Protein AF-A0A5B9DJK6-F1 (afdb_monomer_lite)

Organism: NCBI:txid1447062

Structure (mmCIF, N/CA/C/O backbone):
data_AF-A0A5B9DJK6-F1
#
_entry.id   AF-A0A5B9DJK6-F1
#
loop_
_atom_site.group_PDB
_atom_site.id
_atom_site.type_symbol
_atom_site.label_atom_id
_atom_site.label_alt_id
_atom_site.label_comp_id
_atom_site.label_asym_id
_atom_site.label_entity_id
_atom_site.label_seq_id
_atom_site.pdbx_PDB_ins_code
_atom_site.Cartn_x
_atom_site.Cartn_y
_atom_site.Cartn_z
_atom_site.occupancy
_atom_site.B_iso_or_equiv
_atom_site.auth_seq_id
_atom_site.auth_comp_id
_atom_site.auth_asym_id
_atom_site.auth_atom_id
_atom_site.pdbx_PDB_model_num
ATOM 1 N N . MET A 1 1 ? 52.361 -42.862 64.450 1.00 53.38 1 MET A N 1
ATOM 2 C CA . MET A 1 1 ? 52.739 -41.824 63.467 1.00 53.38 1 MET A CA 1
ATOM 3 C C . MET A 1 1 ? 53.173 -42.537 62.188 1.00 53.38 1 MET A C 1
ATOM 5 O O . MET A 1 1 ? 54.277 -43.045 62.202 1.00 53.38 1 MET A O 1
ATOM 9 N N . LEU A 1 2 ? 52.274 -42.675 61.190 1.00 54.88 2 LEU A N 1
ATOM 10 C CA . LEU A 1 2 ? 52.454 -43.223 59.809 1.00 54.88 2 LEU A CA 1
ATOM 11 C C . LEU A 1 2 ? 51.269 -44.112 59.341 1.00 54.88 2 LEU A C 1
ATOM 13 O O . LEU A 1 2 ? 51.463 -45.183 58.783 1.00 54.88 2 LEU A O 1
ATOM 17 N N . ALA A 1 3 ? 50.016 -43.683 59.542 1.00 52.84 3 ALA A N 1
ATOM 18 C CA . ALA A 1 3 ? 48.843 -44.427 59.041 1.00 52.84 3 ALA A CA 1
ATOM 19 C C . ALA A 1 3 ? 47.782 -43.549 58.347 1.00 52.84 3 ALA A C 1
ATOM 21 O O . ALA A 1 3 ? 46.637 -43.955 58.200 1.00 52.84 3 ALA A O 1
ATOM 22 N N . ARG A 1 4 ? 48.127 -42.329 57.912 1.00 52.03 4 ARG A N 1
ATOM 23 C CA . ARG A 1 4 ? 47.142 -41.386 57.336 1.00 52.03 4 ARG A CA 1
ATOM 24 C C . ARG A 1 4 ? 47.594 -40.650 56.074 1.00 52.03 4 ARG A C 1
ATOM 26 O O . ARG A 1 4 ? 47.025 -39.626 55.727 1.00 52.03 4 ARG A O 1
ATOM 33 N N . LEU A 1 5 ? 48.592 -41.177 55.362 1.00 53.16 5 LEU A N 1
ATOM 34 C CA . LEU A 1 5 ? 49.148 -40.525 54.164 1.00 53.16 5 LEU A CA 1
ATOM 35 C C . LEU A 1 5 ? 48.995 -41.329 52.865 1.00 53.16 5 LEU A C 1
ATOM 37 O O . LEU A 1 5 ? 49.613 -40.987 51.865 1.00 53.16 5 LEU A O 1
ATOM 41 N N . ARG A 1 6 ? 48.159 -42.378 52.834 1.00 53.81 6 ARG A N 1
ATOM 42 C CA . ARG A 1 6 ? 47.895 -43.141 51.592 1.00 53.81 6 ARG A CA 1
ATOM 43 C C . ARG A 1 6 ? 46.429 -43.226 51.161 1.00 53.81 6 ARG A C 1
ATOM 45 O O . ARG A 1 6 ? 46.147 -43.832 50.135 1.00 53.81 6 ARG A O 1
ATOM 52 N N . GLN A 1 7 ? 45.500 -42.588 51.877 1.00 53.59 7 GLN A N 1
ATOM 53 C CA . GLN A 1 7 ? 44.059 -42.686 51.577 1.00 53.59 7 GLN A CA 1
ATOM 54 C C . GLN A 1 7 ? 43.400 -41.353 51.183 1.00 53.59 7 GLN A C 1
ATOM 56 O O . GLN A 1 7 ? 42.231 -41.325 50.816 1.00 53.59 7 GLN A O 1
ATOM 61 N N . THR A 1 8 ? 44.161 -40.257 51.157 1.00 45.53 8 THR A N 1
ATOM 62 C CA . THR A 1 8 ? 43.699 -38.923 50.731 1.00 45.53 8 THR A CA 1
ATOM 63 C C . THR A 1 8 ? 44.003 -38.594 49.266 1.00 45.53 8 THR A C 1
ATOM 65 O O . THR A 1 8 ? 43.522 -37.587 48.758 1.00 45.53 8 THR A O 1
ATOM 68 N N . GLN A 1 9 ? 44.721 -39.454 48.532 1.00 52.09 9 GLN A N 1
ATOM 69 C CA . GLN A 1 9 ? 45.041 -39.208 47.114 1.00 52.09 9 GLN A CA 1
ATOM 70 C C . GLN A 1 9 ? 44.028 -39.770 46.098 1.00 52.09 9 GLN A C 1
ATOM 72 O O . GLN A 1 9 ? 44.188 -39.544 44.900 1.00 52.09 9 GLN A O 1
ATOM 77 N N . ARG A 1 10 ? 42.947 -40.441 46.529 1.00 45.94 10 ARG A N 1
ATOM 78 C CA . ARG A 1 10 ? 41.874 -40.912 45.619 1.00 45.94 10 ARG A CA 1
ATOM 79 C C . ARG A 1 10 ? 40.566 -40.113 45.672 1.00 45.94 10 ARG A C 1
ATOM 81 O O . ARG A 1 10 ? 39.722 -40.333 44.813 1.00 45.94 10 ARG A O 1
ATOM 88 N N . CYS A 1 11 ? 40.410 -39.158 46.594 1.00 44.91 11 CYS A N 1
ATOM 89 C CA . CYS A 1 11 ? 39.176 -38.360 46.707 1.00 44.91 11 CYS A CA 1
ATOM 90 C C . CYS A 1 11 ? 39.233 -37.006 45.962 1.00 44.91 11 CYS A C 1
ATOM 92 O O . CYS A 1 11 ? 38.204 -36.464 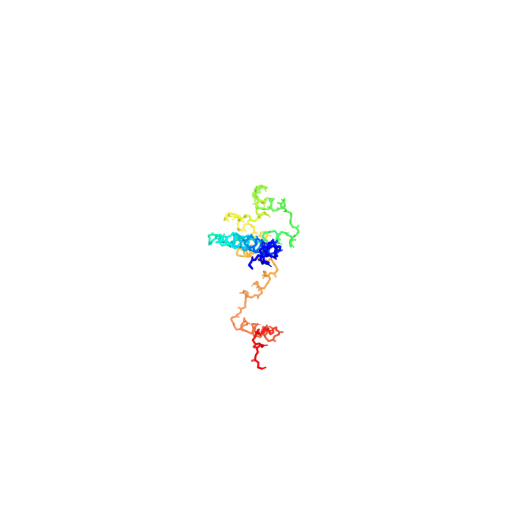45.581 1.00 44.91 11 CYS A O 1
ATOM 94 N N . VAL A 1 12 ? 40.423 -36.472 45.662 1.00 49.47 12 VAL A N 1
ATOM 95 C CA . VAL A 1 12 ? 40.550 -35.132 45.043 1.00 49.47 12 VAL A CA 1
ATOM 96 C C . VAL A 1 12 ? 40.333 -35.147 43.517 1.00 49.47 12 VAL A C 1
ATOM 98 O O . VAL A 1 12 ? 39.967 -34.137 42.927 1.00 49.47 12 VAL A O 1
ATOM 101 N N . LYS A 1 13 ? 40.474 -36.300 42.848 1.00 50.16 13 LYS A N 1
ATOM 102 C CA . LYS A 1 13 ? 40.398 -36.402 41.373 1.00 50.16 13 LYS A CA 1
ATOM 103 C C . LYS A 1 13 ? 38.994 -36.647 40.791 1.00 50.16 13 LYS A C 1
ATOM 105 O O . LYS A 1 13 ? 38.891 -36.984 39.617 1.00 50.16 13 LYS A O 1
ATOM 110 N N . ARG A 1 14 ? 37.913 -36.468 41.564 1.00 45.16 14 ARG A N 1
ATOM 111 C CA . ARG A 1 14 ? 36.527 -36.519 41.037 1.00 45.16 14 ARG A CA 1
ATOM 112 C C . ARG A 1 14 ? 35.727 -35.218 41.146 1.00 45.16 14 ARG A C 1
ATOM 114 O O . ARG A 1 14 ? 34.718 -35.113 40.466 1.00 45.16 14 ARG A O 1
ATOM 121 N N . ASN A 1 15 ? 36.210 -34.205 41.870 1.00 44.53 15 ASN A N 1
ATOM 122 C CA . ASN A 1 15 ? 35.527 -32.901 41.962 1.00 44.53 15 ASN A CA 1
ATOM 123 C C . ASN A 1 15 ? 36.093 -31.808 41.036 1.00 44.53 15 ASN A C 1
ATOM 125 O O . ASN A 1 15 ? 35.574 -30.700 41.019 1.00 44.53 15 ASN A O 1
ATOM 129 N N . LEU A 1 16 ? 37.106 -32.110 40.216 1.00 48.75 16 LEU A N 1
ATOM 130 C CA . LEU A 1 16 ? 37.673 -31.167 39.234 1.00 48.75 16 LEU A CA 1
ATOM 131 C C . LEU A 1 16 ? 37.075 -31.289 37.820 1.00 48.75 16 LEU A C 1
ATOM 133 O O . LEU A 1 16 ? 37.538 -30.616 36.908 1.00 48.75 16 LEU A O 1
ATOM 137 N N . ALA A 1 17 ? 36.051 -32.124 37.622 1.00 45.88 17 ALA A N 1
ATOM 138 C CA . ALA A 1 17 ? 35.403 -32.301 36.316 1.00 45.88 17 ALA A CA 1
ATOM 139 C C . ALA A 1 17 ? 34.010 -31.649 36.211 1.00 45.88 17 ALA A C 1
ATOM 141 O O . ALA A 1 17 ? 33.486 -31.537 35.109 1.00 45.88 17 ALA A O 1
ATOM 142 N N . PHE A 1 18 ? 33.430 -31.171 37.320 1.00 41.16 18 PHE A N 1
ATOM 143 C CA . PHE A 1 18 ? 32.129 -30.484 37.306 1.00 41.16 18 PHE A CA 1
ATOM 144 C C . PHE A 1 18 ? 32.225 -28.947 37.270 1.00 41.16 18 PHE A C 1
ATOM 146 O O . PHE A 1 18 ? 31.241 -28.301 36.950 1.00 41.16 18 PHE A O 1
ATOM 153 N N . GLY A 1 19 ? 33.401 -28.351 37.509 1.00 47.59 19 GLY A N 1
ATOM 154 C CA . GLY A 1 19 ? 33.595 -26.889 37.445 1.00 47.59 19 GLY A CA 1
ATOM 155 C C . GLY A 1 19 ? 34.086 -26.342 36.096 1.00 47.59 19 GLY A C 1
ATOM 156 O O . GLY A 1 19 ? 34.107 -25.132 35.899 1.00 47.59 19 GLY A O 1
ATOM 157 N N . ALA A 1 20 ? 34.496 -27.206 35.160 1.00 50.06 20 ALA A N 1
ATOM 158 C CA . ALA A 1 20 ? 35.069 -26.784 33.875 1.00 50.06 20 ALA A CA 1
ATOM 159 C C . ALA A 1 20 ? 34.040 -26.691 32.729 1.00 50.06 20 ALA A C 1
ATOM 161 O O . ALA A 1 20 ? 34.286 -25.997 31.743 1.00 50.06 20 ALA A O 1
ATOM 162 N N . ASN A 1 21 ? 32.880 -27.349 32.853 1.00 47.19 21 ASN A N 1
ATOM 163 C CA . ASN A 1 21 ? 31.801 -27.235 31.863 1.00 47.19 21 ASN A CA 1
ATOM 164 C C . ASN A 1 21 ? 30.909 -26.003 32.090 1.00 47.19 21 ASN A C 1
ATOM 166 O O . ASN A 1 21 ? 30.422 -25.441 31.112 1.00 47.19 21 ASN A O 1
ATOM 170 N N . ASP A 1 22 ? 30.769 -25.522 33.330 1.00 49.69 22 ASP A N 1
ATOM 171 C CA . ASP A 1 22 ? 29.982 -24.313 33.618 1.00 49.69 22 ASP A CA 1
ATOM 172 C C . ASP A 1 22 ? 30.678 -23.026 33.161 1.00 49.69 22 ASP A C 1
ATOM 174 O O . ASP A 1 22 ? 30.016 -22.120 32.664 1.00 49.69 22 ASP A O 1
ATOM 178 N N . ALA A 1 23 ? 32.011 -22.946 33.233 1.00 49.88 23 ALA A N 1
ATOM 179 C CA . ALA A 1 23 ? 32.742 -21.766 32.765 1.00 49.88 23 ALA A CA 1
ATOM 180 C C . ALA A 1 23 ? 32.651 -21.589 31.238 1.00 49.88 23 ALA A C 1
ATOM 182 O O . ALA A 1 23 ? 32.478 -20.472 30.757 1.00 49.88 23 ALA A O 1
ATOM 183 N N . ASN A 1 24 ? 32.704 -22.685 30.473 1.00 52.81 24 ASN A N 1
ATOM 184 C CA . ASN A 1 24 ? 32.568 -22.642 29.014 1.00 52.81 24 ASN A CA 1
ATOM 185 C C . ASN A 1 24 ? 31.115 -22.409 28.571 1.00 52.81 24 ASN A C 1
ATOM 187 O O . ASN A 1 24 ? 30.894 -21.712 27.582 1.00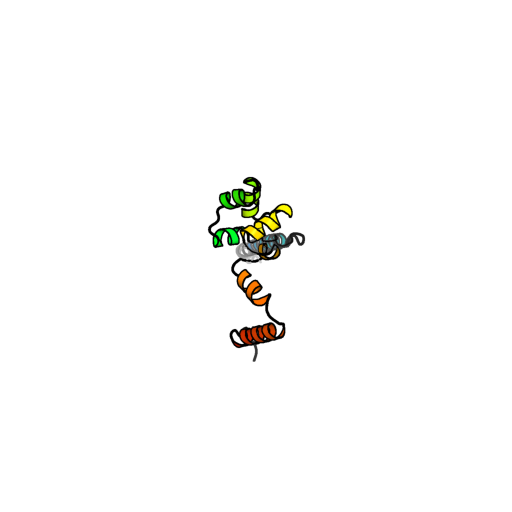 52.81 24 ASN A O 1
ATOM 191 N N . LEU A 1 25 ? 30.124 -22.930 29.306 1.00 50.84 25 LEU A N 1
ATOM 192 C CA . LEU A 1 25 ? 28.710 -22.669 29.032 1.00 50.84 25 LEU A CA 1
ATOM 193 C C . LEU A 1 25 ? 28.325 -21.225 29.394 1.00 50.84 25 LEU A C 1
ATOM 195 O O . LEU A 1 25 ? 27.662 -20.562 28.600 1.00 50.84 25 LEU A O 1
ATOM 199 N N . ALA A 1 26 ? 28.806 -20.704 30.527 1.00 50.62 26 ALA A N 1
ATOM 200 C CA . ALA A 1 26 ? 28.629 -19.307 30.914 1.00 50.62 26 ALA A CA 1
ATOM 201 C C . ALA A 1 26 ? 29.331 -18.365 29.929 1.00 50.62 26 ALA A C 1
ATOM 203 O O . ALA A 1 26 ? 28.692 -17.445 29.429 1.00 50.62 26 ALA A O 1
ATOM 204 N N . ALA A 1 27 ? 30.584 -18.645 29.547 1.00 55.56 27 ALA A N 1
ATOM 205 C CA . ALA A 1 27 ? 31.307 -17.863 28.545 1.00 55.56 27 ALA A CA 1
ATOM 206 C C . ALA A 1 27 ? 30.624 -17.903 27.168 1.00 55.56 27 ALA A C 1
ATOM 208 O O . ALA A 1 27 ? 30.519 -16.866 26.522 1.00 55.56 27 ALA A O 1
ATOM 209 N N . ALA A 1 28 ? 30.096 -19.052 26.729 1.00 53.31 28 ALA A N 1
ATOM 210 C CA . ALA A 1 28 ? 29.359 -19.171 25.469 1.00 53.31 28 ALA A CA 1
ATOM 211 C C . ALA A 1 28 ? 27.988 -18.471 25.508 1.00 53.31 28 ALA A C 1
ATOM 213 O O . ALA A 1 28 ? 27.582 -17.874 24.510 1.00 53.31 28 ALA A O 1
ATOM 214 N N . ILE A 1 29 ? 27.286 -18.485 26.648 1.00 52.84 29 ILE A N 1
ATOM 215 C CA . ILE A 1 29 ? 26.035 -17.735 26.850 1.00 52.84 29 ILE A CA 1
ATOM 216 C C . ILE A 1 29 ? 26.318 -16.227 26.908 1.00 52.84 29 ILE A C 1
ATOM 218 O O . ILE A 1 29 ? 25.585 -15.461 26.285 1.00 52.84 29 ILE A O 1
ATOM 222 N N . GLN A 1 30 ? 27.408 -15.791 27.546 1.00 53.22 30 GLN A N 1
ATOM 223 C CA . GLN A 1 30 ? 27.840 -14.389 27.554 1.00 53.22 30 GLN A CA 1
ATOM 224 C C . GLN A 1 30 ? 28.290 -13.920 26.165 1.00 53.22 30 GLN A C 1
ATOM 226 O O . GLN A 1 30 ? 27.906 -12.831 25.750 1.00 53.22 30 GLN A O 1
ATOM 231 N N . LEU A 1 31 ? 29.006 -14.751 25.397 1.00 54.53 31 LEU A N 1
ATOM 232 C CA . LEU A 1 31 ? 29.360 -14.455 24.003 1.00 54.53 31 LEU A CA 1
ATOM 233 C C . LEU A 1 31 ? 28.112 -14.393 23.104 1.00 54.53 31 LEU A C 1
ATOM 235 O O . LEU A 1 31 ? 28.043 -13.569 22.193 1.00 54.53 31 LEU A O 1
ATOM 239 N N . ARG A 1 32 ? 27.102 -15.236 23.367 1.00 47.28 32 ARG A N 1
ATOM 240 C CA . ARG A 1 32 ? 25.820 -15.249 22.641 1.00 47.28 32 ARG A CA 1
ATOM 241 C C . ARG A 1 32 ? 24.943 -14.042 22.991 1.00 47.28 32 ARG A C 1
ATOM 243 O O . ARG A 1 32 ? 24.332 -13.479 22.091 1.00 47.28 32 ARG A O 1
ATOM 250 N N . MET A 1 33 ? 24.925 -13.613 24.254 1.00 47.72 33 MET A N 1
ATOM 251 C CA . MET A 1 33 ? 24.214 -12.412 24.722 1.00 47.72 33 MET A CA 1
ATOM 252 C C . MET A 1 33 ? 24.910 -11.118 24.274 1.00 47.72 33 MET A C 1
ATOM 254 O O . MET A 1 33 ? 24.242 -10.183 23.844 1.00 47.72 33 MET A O 1
ATOM 258 N N . ALA A 1 34 ? 26.246 -11.080 24.248 1.00 46.75 34 ALA A N 1
ATOM 259 C CA . ALA A 1 34 ? 27.002 -9.964 23.675 1.00 46.75 34 ALA A CA 1
ATOM 260 C C . ALA A 1 34 ? 26.761 -9.818 22.160 1.00 46.75 34 ALA A C 1
ATOM 262 O O . ALA A 1 34 ? 26.658 -8.701 21.659 1.00 46.75 34 ALA A O 1
ATOM 263 N N . LYS A 1 35 ? 26.587 -10.934 21.433 1.00 44.91 35 LYS A N 1
ATOM 264 C CA . LYS A 1 35 ? 26.279 -10.934 19.991 1.00 44.91 35 LYS A CA 1
ATOM 265 C C . LYS A 1 35 ? 24.833 -10.528 19.664 1.00 44.91 35 LYS A C 1
ATOM 267 O O . LYS A 1 35 ? 24.548 -10.192 18.519 1.00 44.91 35 LYS A O 1
ATOM 272 N N . LEU A 1 36 ? 23.934 -10.527 20.651 1.00 48.22 36 LEU A N 1
ATOM 273 C CA . LEU A 1 36 ? 22.559 -10.031 20.512 1.00 48.22 36 LEU A CA 1
ATOM 274 C C . LEU A 1 36 ? 22.423 -8.540 20.860 1.00 48.22 36 LEU A C 1
ATOM 276 O O . LEU A 1 36 ? 21.441 -7.924 20.465 1.00 48.22 36 LEU A O 1
ATOM 280 N N . ASN A 1 37 ? 23.423 -7.938 21.511 1.00 46.16 37 ASN A N 1
ATOM 281 C CA . ASN A 1 37 ? 23.410 -6.522 21.895 1.00 46.16 37 ASN A CA 1
ATOM 282 C C . ASN A 1 37 ? 23.980 -5.569 20.837 1.00 46.16 37 ASN A C 1
ATOM 284 O O . ASN A 1 37 ? 24.182 -4.391 21.110 1.00 46.16 37 ASN A O 1
ATOM 288 N N . THR A 1 38 ? 24.174 -6.034 19.604 1.00 50.22 38 THR A N 1
ATOM 289 C CA . THR A 1 38 ? 24.315 -5.139 18.447 1.00 50.22 38 THR A CA 1
ATOM 290 C C . THR A 1 38 ? 23.036 -5.167 17.618 1.00 50.22 38 THR A C 1
ATOM 292 O O . THR A 1 38 ? 23.061 -5.361 16.403 1.00 50.22 38 THR A O 1
ATOM 295 N N . ILE A 1 39 ? 21.886 -4.966 18.270 1.00 50.97 39 ILE A N 1
ATOM 296 C CA . ILE A 1 39 ? 20.717 -4.420 17.578 1.00 50.97 39 ILE A CA 1
ATOM 297 C C . ILE A 1 39 ? 21.184 -3.057 17.071 1.00 50.97 39 ILE A C 1
ATOM 299 O O . ILE A 1 39 ? 21.351 -2.123 17.849 1.00 50.97 39 ILE A O 1
ATOM 303 N N . HIS A 1 40 ? 21.527 -2.982 15.786 1.00 50.50 40 HIS A N 1
ATOM 304 C CA . HIS A 1 40 ? 21.904 -1.730 15.147 1.00 50.50 40 HIS A CA 1
ATOM 305 C C . HIS A 1 40 ? 20.668 -0.831 15.224 1.00 50.50 40 HIS A C 1
ATOM 307 O O . HIS A 1 40 ? 19.741 -1.003 14.434 1.00 50.50 40 HIS A O 1
ATOM 313 N N . GLY A 1 41 ? 20.647 0.083 16.198 1.00 42.06 41 GLY A N 1
ATOM 314 C CA . GLY A 1 41 ? 19.574 1.058 16.416 1.00 42.06 41 GLY A CA 1
ATOM 315 C C . GLY A 1 41 ? 19.343 1.998 15.228 1.00 42.06 41 GLY A C 1
ATOM 316 O O . GLY A 1 41 ? 18.361 2.728 15.220 1.00 42.06 41 GLY A O 1
ATOM 317 N N . ASP A 1 42 ? 20.199 1.918 14.205 1.00 48.31 42 ASP A N 1
ATOM 318 C CA . ASP A 1 42 ? 20.125 2.693 12.966 1.00 48.31 42 ASP A CA 1
ATOM 319 C C . ASP A 1 42 ? 19.393 1.974 11.823 1.00 48.31 42 ASP A C 1
ATOM 321 O O . ASP A 1 42 ? 19.162 2.559 10.764 1.00 48.31 42 ASP A O 1
ATOM 325 N N . LYS A 1 43 ? 18.999 0.702 11.992 1.00 45.03 43 LYS A N 1
ATOM 326 C CA . LYS A 1 43 ? 18.147 0.036 11.001 1.00 45.03 43 LYS A CA 1
ATOM 327 C C . LYS A 1 43 ? 16.707 0.419 11.289 1.00 45.03 43 LYS A C 1
ATOM 329 O O . LYS A 1 43 ? 16.003 -0.277 12.018 1.00 45.03 43 LYS A O 1
ATOM 334 N N . THR A 1 44 ? 16.270 1.527 10.686 1.00 44.56 44 THR A N 1
ATOM 335 C CA . THR A 1 44 ? 14.842 1.757 10.436 1.00 44.56 44 THR A CA 1
ATOM 336 C C . THR A 1 44 ? 14.246 0.418 9.989 1.00 44.56 44 THR A C 1
ATOM 338 O O . THR A 1 44 ? 14.854 -0.204 9.108 1.00 44.56 44 THR A O 1
ATOM 341 N N . PRO A 1 45 ? 13.137 -0.067 10.590 1.00 53.16 45 PRO A N 1
ATOM 342 C CA . PRO A 1 45 ? 12.461 -1.254 10.081 1.00 53.16 45 PRO A CA 1
ATOM 343 C C . PRO A 1 45 ? 12.374 -1.088 8.563 1.00 53.16 45 PRO A C 1
ATOM 345 O O . PRO A 1 45 ? 11.961 0.001 8.138 1.00 53.16 45 PRO A O 1
ATOM 348 N N . PRO A 1 46 ? 12.871 -2.044 7.749 1.00 57.22 46 PRO A N 1
ATOM 349 C CA . PRO A 1 46 ? 12.844 -1.879 6.303 1.00 57.22 46 PRO A CA 1
ATOM 350 C C . PRO A 1 46 ? 11.418 -1.484 5.956 1.00 57.22 46 PRO A C 1
ATOM 352 O O . PRO A 1 46 ? 10.489 -2.139 6.418 1.00 57.22 46 PRO A O 1
ATOM 355 N N . ARG A 1 47 ? 11.237 -0.333 5.301 1.00 58.47 47 ARG A N 1
ATOM 356 C CA . ARG A 1 47 ? 9.901 0.170 4.984 1.00 58.47 47 ARG A CA 1
ATOM 357 C C . ARG A 1 47 ? 9.278 -0.853 4.042 1.00 58.47 47 ARG A C 1
ATOM 359 O O . ARG A 1 47 ? 9.599 -0.865 2.858 1.00 58.47 47 ARG A O 1
ATOM 366 N N . ILE A 1 48 ? 8.481 -1.756 4.605 1.00 75.25 48 ILE A N 1
ATOM 367 C CA . ILE A 1 48 ? 7.881 -2.866 3.879 1.00 75.25 48 ILE A CA 1
ATOM 368 C C . ILE A 1 48 ? 6.773 -2.243 3.041 1.00 75.25 48 ILE A C 1
ATOM 370 O O . ILE A 1 48 ? 5.733 -1.840 3.555 1.00 75.25 48 ILE A O 1
ATOM 374 N N . HIS A 1 49 ? 7.044 -2.053 1.757 1.00 88.75 49 HIS A N 1
ATOM 375 C CA . HIS A 1 49 ? 5.972 -1.883 0.792 1.00 88.75 49 HIS A CA 1
ATOM 376 C C . HIS A 1 49 ? 5.302 -3.248 0.592 1.00 88.75 49 HIS A C 1
ATOM 378 O O . HIS A 1 49 ? 5.967 -4.279 0.687 1.00 88.75 49 HIS A O 1
ATOM 384 N N . PHE A 1 50 ? 4.033 -3.264 0.214 1.00 93.38 50 PHE A N 1
ATOM 385 C CA . PHE A 1 50 ? 3.277 -4.500 0.001 1.00 93.38 50 PHE A CA 1
ATOM 386 C C . PHE A 1 50 ? 3.086 -4.820 -1.487 1.00 93.38 50 PHE A C 1
ATOM 388 O O . PHE A 1 50 ? 2.061 -5.343 -1.904 1.00 93.38 50 PHE A O 1
ATOM 395 N N . ILE A 1 51 ? 4.042 -4.422 -2.334 1.00 93.88 51 ILE A N 1
ATOM 396 C CA . ILE A 1 51 ? 3.950 -4.563 -3.800 1.00 93.88 51 ILE A CA 1
ATOM 397 C C . ILE A 1 51 ? 3.775 -6.023 -4.221 1.00 93.88 51 ILE A C 1
ATOM 399 O O . ILE A 1 51 ? 3.062 -6.286 -5.186 1.00 93.88 51 ILE A O 1
ATOM 403 N N . VAL A 1 52 ? 4.413 -6.959 -3.514 1.00 93.62 52 VAL A N 1
ATOM 404 C CA . VAL A 1 52 ? 4.312 -8.391 -3.822 1.00 93.62 52 VAL A CA 1
ATOM 405 C C . VAL A 1 52 ? 2.898 -8.873 -3.528 1.00 93.62 52 VAL A C 1
ATOM 407 O O . VAL A 1 52 ? 2.249 -9.438 -4.398 1.00 93.62 52 VAL A O 1
ATOM 410 N N . GLU A 1 53 ? 2.380 -8.539 -2.355 1.00 93.88 53 GLU A N 1
ATOM 411 C CA . GLU A 1 53 ? 1.044 -8.892 -1.891 1.00 93.88 53 GLU A CA 1
ATOM 412 C C . GLU A 1 53 ? -0.036 -8.237 -2.767 1.00 93.88 53 GLU A C 1
ATOM 414 O O . GLU A 1 53 ? -1.038 -8.860 -3.119 1.00 93.88 53 GLU A O 1
ATOM 419 N N . TRP A 1 54 ? 0.178 -6.986 -3.186 1.00 94.81 54 TRP A N 1
ATOM 420 C CA . TRP A 1 54 ? -0.679 -6.287 -4.145 1.00 94.81 54 TRP A CA 1
ATOM 421 C C . TRP A 1 54 ? -0.687 -6.967 -5.518 1.00 94.81 54 TRP A C 1
ATOM 423 O O . TRP A 1 54 ? -1.752 -7.100 -6.128 1.00 94.81 54 TRP A O 1
ATOM 433 N N . ALA A 1 55 ? 0.477 -7.408 -6.002 1.00 94.69 55 ALA A N 1
ATOM 434 C CA . ALA A 1 55 ? 0.594 -8.136 -7.259 1.00 94.69 55 ALA A CA 1
ATOM 435 C C . ALA A 1 55 ? -0.094 -9.505 -7.177 1.00 94.69 55 ALA A C 1
ATOM 437 O O . ALA A 1 55 ? -0.884 -9.839 -8.057 1.00 94.69 55 ALA A O 1
ATOM 438 N N . GLU A 1 56 ? 0.129 -10.252 -6.095 1.00 94.06 56 GLU A N 1
ATOM 439 C CA . GLU A 1 56 ? -0.499 -11.550 -5.835 1.00 94.06 56 GLU A CA 1
ATOM 440 C C . GLU A 1 56 ? -2.023 -11.438 -5.775 1.00 94.06 56 GLU A C 1
ATOM 442 O O . GLU A 1 56 ? -2.721 -12.165 -6.482 1.00 94.06 56 GLU A O 1
ATOM 447 N N . LYS A 1 57 ? -2.555 -10.467 -5.020 1.00 92.81 57 LYS A N 1
ATOM 448 C CA . LYS A 1 57 ? -4.005 -10.241 -4.907 1.00 92.81 57 LYS A CA 1
ATOM 449 C C . LYS A 1 57 ? -4.666 -9.930 -6.249 1.00 92.81 57 LYS A C 1
ATOM 451 O O . LYS A 1 57 ? -5.844 -10.225 -6.441 1.00 92.81 57 LYS A O 1
ATOM 456 N N . ARG A 1 58 ? -3.922 -9.323 -7.174 1.00 92.19 58 ARG A N 1
ATOM 457 C CA . ARG A 1 58 ? -4.397 -8.968 -8.518 1.00 92.19 58 ARG A CA 1
ATOM 458 C C . ARG A 1 58 ? -4.022 -9.990 -9.591 1.00 92.19 58 ARG A C 1
ATOM 460 O O . ARG A 1 58 ? -4.395 -9.796 -10.743 1.00 92.19 58 ARG A O 1
ATOM 467 N N . GLY A 1 59 ? -3.302 -11.056 -9.239 1.00 94.44 59 GLY A N 1
ATOM 468 C CA . GLY A 1 59 ? -2.817 -12.050 -10.197 1.00 94.44 59 GLY A CA 1
ATOM 469 C C . GLY A 1 59 ? -1.822 -11.491 -11.220 1.00 94.44 59 GLY A C 1
ATOM 470 O O . GLY A 1 59 ? -1.765 -11.982 -12.344 1.00 94.44 59 GLY A O 1
ATOM 471 N N . LEU A 1 60 ? -1.064 -10.451 -10.858 1.00 95.44 60 LEU A N 1
ATOM 472 C CA . LEU A 1 60 ? -0.091 -9.798 -11.733 1.00 95.44 60 LEU A CA 1
ATOM 473 C C . LEU A 1 60 ? 1.293 -10.434 -11.591 1.00 95.44 60 LEU A C 1
ATOM 475 O O . LEU A 1 60 ? 1.798 -10.627 -10.485 1.00 95.44 60 LEU A O 1
ATOM 479 N N . SER A 1 61 ? 1.951 -10.698 -12.720 1.00 96.25 61 SER A N 1
ATOM 480 C CA . SER A 1 61 ? 3.355 -11.106 -12.732 1.00 96.25 61 SER A CA 1
ATOM 481 C C . SER A 1 61 ? 4.300 -9.895 -12.731 1.00 96.25 61 SER A C 1
ATOM 483 O O . SER A 1 61 ? 3.918 -8.775 -13.079 1.00 96.25 61 SER A O 1
ATOM 485 N N . GLN A 1 62 ? 5.587 -10.110 -12.424 1.00 95.69 62 GLN A N 1
ATOM 486 C CA . GLN A 1 62 ? 6.608 -9.059 -12.579 1.00 95.69 62 GLN A CA 1
ATOM 487 C C . GLN A 1 62 ? 6.672 -8.520 -14.017 1.00 95.69 62 GLN A C 1
ATOM 489 O O . GLN A 1 62 ? 6.951 -7.341 -14.215 1.00 95.69 62 GLN A O 1
ATOM 494 N N . ALA A 1 63 ? 6.416 -9.367 -15.020 1.00 96.06 63 ALA A N 1
ATOM 495 C CA . ALA A 1 63 ? 6.420 -8.964 -16.423 1.00 96.06 63 ALA A CA 1
ATOM 496 C C . ALA A 1 63 ? 5.237 -8.046 -16.761 1.00 96.06 63 ALA A C 1
ATOM 498 O O . ALA A 1 63 ? 5.401 -7.114 -17.548 1.00 96.06 63 ALA A O 1
ATOM 499 N N . ASP A 1 64 ? 4.076 -8.270 -16.141 1.00 96.19 64 ASP A N 1
ATOM 500 C CA . ASP A 1 64 ? 2.924 -7.380 -16.286 1.00 96.19 64 ASP A CA 1
ATOM 501 C C . ASP A 1 64 ? 3.235 -6.017 -15.670 1.00 96.19 64 ASP A C 1
ATOM 503 O O . ASP A 1 64 ? 3.071 -4.998 -16.328 1.00 96.19 64 ASP A O 1
ATOM 507 N N . ILE A 1 65 ? 3.817 -5.985 -14.468 1.00 95.94 65 ILE A N 1
ATOM 508 C CA . ILE A 1 65 ? 4.212 -4.726 -13.815 1.00 95.94 65 ILE A CA 1
ATOM 509 C C . ILE A 1 65 ? 5.245 -3.962 -14.658 1.00 95.94 65 ILE A C 1
ATOM 511 O O . ILE A 1 65 ? 5.126 -2.751 -14.821 1.00 95.94 65 ILE A O 1
ATOM 515 N N . VAL A 1 66 ? 6.236 -4.651 -15.235 1.00 96.81 66 VAL A N 1
ATOM 516 C CA . VAL A 1 66 ? 7.204 -4.043 -16.169 1.00 96.81 66 VAL A CA 1
ATOM 517 C C . VAL A 1 66 ? 6.493 -3.393 -17.358 1.00 96.81 66 VAL A C 1
ATOM 519 O O . VAL A 1 66 ? 6.815 -2.261 -17.710 1.00 96.81 66 VAL A O 1
ATOM 522 N N . ARG A 1 67 ? 5.525 -4.091 -17.964 1.00 95.38 67 ARG A N 1
ATOM 523 C CA . ARG A 1 67 ? 4.772 -3.597 -19.124 1.00 95.38 67 ARG A CA 1
ATOM 524 C C . ARG A 1 67 ? 3.883 -2.402 -18.791 1.00 95.38 67 ARG A C 1
ATOM 526 O O . ARG A 1 67 ? 3.890 -1.439 -19.547 1.00 95.38 67 ARG A O 1
ATOM 533 N N . GLU A 1 68 ? 3.140 -2.468 -17.691 1.00 94.75 68 GLU A N 1
ATOM 534 C CA . GLU A 1 68 ? 2.162 -1.436 -17.324 1.00 94.75 68 GLU A CA 1
ATOM 535 C C . GLU A 1 68 ? 2.834 -0.167 -16.780 1.00 94.75 68 GLU A C 1
ATOM 537 O O . GLU A 1 68 ? 2.405 0.945 -17.071 1.00 94.75 68 GLU A O 1
ATOM 542 N N . ILE A 1 69 ? 3.915 -0.314 -16.007 1.00 94.38 69 ILE A N 1
ATOM 543 C CA . ILE A 1 69 ? 4.621 0.816 -15.379 1.00 94.38 69 ILE A CA 1
ATOM 544 C C . ILE A 1 69 ? 5.732 1.377 -16.282 1.00 94.38 69 ILE A C 1
ATOM 546 O O . ILE A 1 69 ? 6.187 2.503 -16.082 1.00 94.38 69 ILE A O 1
ATOM 550 N N . GLY A 1 70 ? 6.214 0.596 -17.253 1.00 93.19 70 GLY A N 1
ATOM 551 C CA . GLY A 1 70 ? 7.365 0.960 -18.083 1.00 93.19 70 GLY A CA 1
ATOM 552 C C . GLY A 1 70 ? 8.695 0.972 -17.316 1.00 93.19 70 GLY A C 1
ATOM 553 O O . GLY A 1 70 ? 9.637 1.656 -17.714 1.00 93.19 70 GLY A O 1
ATOM 554 N N . ALA A 1 71 ? 8.779 0.255 -16.192 1.00 93.94 71 ALA A N 1
ATOM 555 C CA . ALA A 1 71 ? 10.000 0.125 -15.400 1.00 93.94 71 ALA A CA 1
ATOM 556 C C . ALA A 1 71 ? 10.884 -1.020 -15.917 1.00 93.94 71 ALA A C 1
ATOM 558 O O . ALA A 1 71 ? 10.385 -2.056 -16.347 1.00 93.94 71 ALA A O 1
ATOM 559 N N . ASP A 1 72 ? 12.207 -0.890 -15.793 1.00 95.56 72 ASP A N 1
ATOM 560 C CA . ASP A 1 72 ? 13.120 -1.976 -16.156 1.00 95.56 72 ASP A CA 1
ATOM 561 C C . ASP A 1 72 ? 12.874 -3.238 -15.317 1.00 95.56 72 ASP A C 1
ATOM 563 O O . ASP A 1 72 ? 12.670 -3.174 -14.101 1.00 95.56 72 ASP A O 1
ATOM 567 N N . LYS A 1 73 ? 13.047 -4.414 -15.933 1.00 95.81 73 LYS A N 1
ATOM 568 C CA . LYS A 1 73 ? 12.957 -5.715 -15.243 1.00 95.81 73 LYS A CA 1
ATOM 569 C C . LYS A 1 73 ? 13.818 -5.775 -13.978 1.00 95.81 73 LYS A C 1
ATOM 571 O O . LYS A 1 73 ? 13.393 -6.323 -12.964 1.00 95.81 73 LYS A O 1
ATOM 576 N N . SER A 1 74 ? 15.028 -5.211 -14.027 1.00 95.50 74 SER A N 1
ATOM 577 C CA . SER A 1 74 ? 15.934 -5.201 -12.871 1.00 95.50 74 SER A CA 1
ATOM 578 C C . SER A 1 74 ? 15.392 -4.363 -11.713 1.00 95.50 74 SER A C 1
ATOM 580 O O . SER A 1 74 ? 15.620 -4.701 -10.557 1.00 95.50 74 SER A O 1
ATOM 582 N N . VAL A 1 75 ? 14.653 -3.293 -12.009 1.00 95.12 75 VAL A N 1
ATOM 583 C CA . VAL A 1 75 ? 14.043 -2.417 -11.009 1.00 95.12 75 VAL A CA 1
ATOM 584 C C . VAL A 1 75 ? 12.871 -3.133 -10.342 1.00 95.12 75 VAL A C 1
ATOM 586 O O . VAL A 1 75 ? 12.855 -3.235 -9.118 1.00 95.12 75 VAL A O 1
ATOM 589 N N . VAL A 1 76 ? 11.965 -3.720 -11.131 1.00 95.12 76 VAL A N 1
ATOM 590 C CA . VAL A 1 76 ? 10.820 -4.484 -10.605 1.00 95.12 76 VAL A CA 1
ATOM 591 C C . VAL A 1 76 ? 11.283 -5.685 -9.782 1.00 95.12 76 VAL A C 1
ATOM 593 O O . VAL A 1 76 ? 10.792 -5.907 -8.679 1.00 95.12 76 VAL A O 1
ATOM 596 N N . SER A 1 77 ? 12.296 -6.418 -10.251 1.00 94.69 77 SER A N 1
ATOM 597 C CA . SER A 1 77 ? 12.864 -7.534 -9.491 1.00 94.69 77 SER A CA 1
ATOM 598 C C . SER A 1 77 ? 13.418 -7.097 -8.131 1.00 94.69 77 SER A C 1
ATOM 600 O O . SER A 1 77 ? 13.294 -7.854 -7.169 1.00 94.69 77 SER A O 1
ATOM 602 N N . ARG A 1 78 ? 14.009 -5.896 -8.022 1.00 92.25 78 ARG A N 1
ATOM 603 C CA . ARG A 1 78 ? 14.479 -5.380 -6.728 1.00 92.25 78 ARG A CA 1
ATOM 604 C C . ARG A 1 78 ? 13.313 -5.050 -5.796 1.00 92.25 78 ARG A C 1
ATOM 606 O O . ARG A 1 78 ? 13.411 -5.344 -4.604 1.00 92.25 78 ARG A O 1
ATOM 613 N N . TRP A 1 79 ? 12.200 -4.526 -6.313 1.00 93.81 79 TRP A N 1
ATOM 614 C CA . TRP A 1 79 ? 10.988 -4.311 -5.510 1.00 93.81 79 TRP A CA 1
ATOM 615 C C . TRP A 1 79 ? 10.481 -5.619 -4.918 1.00 93.81 79 TRP A C 1
ATOM 617 O O . TRP A 1 79 ? 10.240 -5.697 -3.723 1.00 93.81 79 TRP A O 1
ATOM 627 N N . PHE A 1 80 ? 10.449 -6.695 -5.702 1.00 92.06 80 PHE A N 1
ATOM 628 C CA . PHE A 1 80 ? 10.051 -8.013 -5.197 1.00 92.06 80 PHE A CA 1
ATOM 629 C C . PHE A 1 80 ? 11.030 -8.598 -4.164 1.00 92.06 80 PHE A C 1
ATOM 631 O O . PHE A 1 80 ? 10.658 -9.481 -3.401 1.00 92.06 80 PHE A O 1
ATOM 638 N N . SER A 1 81 ? 12.263 -8.087 -4.095 1.00 89.19 81 SER A N 1
ATOM 639 C CA . SER A 1 81 ? 13.224 -8.408 -3.029 1.00 89.19 81 SER A CA 1
ATOM 640 C C . SER A 1 81 ? 13.177 -7.451 -1.825 1.00 89.19 81 SER A C 1
ATOM 642 O O . SER A 1 81 ? 13.995 -7.577 -0.917 1.00 89.19 81 SER A O 1
ATOM 644 N N . GLY A 1 82 ? 12.241 -6.494 -1.812 1.00 85.56 82 GLY A N 1
ATOM 645 C CA . GLY A 1 82 ? 12.011 -5.560 -0.703 1.00 85.56 82 GLY A CA 1
ATOM 646 C C . GLY A 1 82 ? 12.670 -4.185 -0.849 1.00 85.56 82 GLY A C 1
ATOM 647 O O . GLY A 1 82 ? 12.775 -3.453 0.136 1.00 85.56 82 GLY A O 1
ATOM 648 N N . SER A 1 83 ? 13.157 -3.812 -2.039 1.00 90.06 83 SER A N 1
ATOM 649 C CA . SER A 1 83 ? 13.685 -2.459 -2.259 1.00 90.06 83 SER A CA 1
ATOM 650 C C . SER A 1 83 ? 12.561 -1.453 -2.504 1.00 90.06 83 SER A C 1
ATOM 652 O O . SER A 1 83 ? 11.707 -1.688 -3.355 1.00 90.06 83 SER A O 1
ATOM 654 N N . LEU A 1 84 ? 12.639 -0.275 -1.889 1.00 90.56 84 LEU A N 1
ATOM 655 C CA . LEU A 1 84 ? 11.678 0.800 -2.125 1.00 90.56 84 LEU A CA 1
ATOM 656 C C . LEU A 1 84 ? 11.669 1.285 -3.590 1.00 90.56 84 LEU A C 1
ATOM 658 O O . LEU A 1 84 ? 12.736 1.568 -4.147 1.00 90.56 84 LEU A O 1
ATOM 662 N N . PRO A 1 85 ? 10.485 1.456 -4.205 1.00 92.00 85 PRO A N 1
ATOM 663 C CA . PRO A 1 85 ? 10.359 2.207 -5.446 1.00 92.00 85 PRO A CA 1
ATOM 664 C C . PRO A 1 85 ? 10.764 3.665 -5.255 1.00 92.00 85 PRO A C 1
ATOM 666 O O . PRO A 1 85 ? 10.501 4.270 -4.215 1.00 92.00 85 PRO A O 1
ATOM 669 N N . SER A 1 86 ? 11.389 4.241 -6.279 1.00 91.94 86 SER A N 1
ATOM 670 C CA . SER A 1 86 ? 11.616 5.682 -6.325 1.00 91.94 86 SER A CA 1
ATOM 671 C C . SER A 1 86 ? 10.312 6.432 -6.597 1.00 91.94 86 SER A C 1
ATOM 673 O O . SER A 1 86 ? 9.370 5.876 -7.159 1.0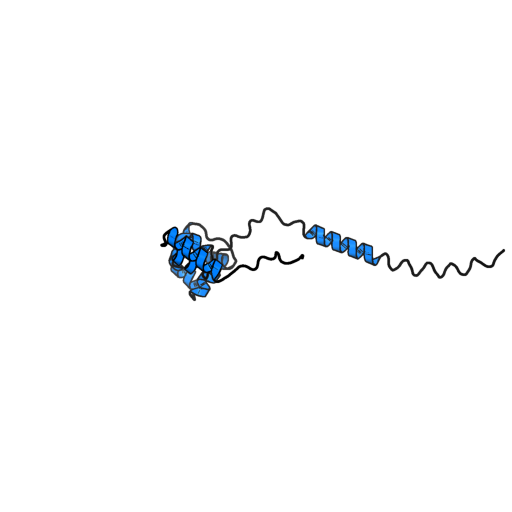0 91.94 86 SER A O 1
ATOM 675 N N . GLU A 1 87 ? 10.284 7.712 -6.229 1.00 91.62 87 GLU A N 1
ATOM 676 C CA . GLU A 1 87 ? 9.100 8.580 -6.285 1.00 91.62 87 GLU A CA 1
ATOM 677 C C . GLU A 1 87 ? 8.379 8.549 -7.638 1.00 91.62 87 GLU A C 1
ATOM 679 O O . GLU A 1 87 ? 7.164 8.380 -7.685 1.00 91.62 87 GLU A O 1
ATOM 684 N N . LYS A 1 88 ? 9.135 8.556 -8.744 1.00 94.94 88 LYS A N 1
ATOM 685 C CA . LYS A 1 88 ? 8.584 8.490 -10.108 1.00 94.94 88 LYS A CA 1
ATOM 686 C C . LYS A 1 88 ? 7.732 7.249 -10.409 1.00 94.94 88 LYS A C 1
ATOM 688 O O . LYS A 1 88 ? 6.988 7.256 -11.381 1.00 94.94 88 LYS A O 1
ATOM 693 N N . TYR A 1 89 ? 7.877 6.175 -9.633 1.00 95.25 89 TYR A N 1
ATOM 694 C CA . TYR A 1 89 ? 7.110 4.940 -9.807 1.00 95.25 89 TYR A CA 1
ATOM 695 C C . TYR A 1 89 ? 5.976 4.795 -8.792 1.00 95.25 89 TYR A C 1
ATOM 697 O O . TYR A 1 89 ? 5.146 3.908 -8.962 1.00 95.25 89 TYR A O 1
ATOM 705 N N . LEU A 1 90 ? 5.912 5.644 -7.760 1.00 94.25 90 LEU A N 1
ATOM 706 C CA . LEU A 1 90 ? 4.898 5.530 -6.711 1.00 94.25 90 LEU A CA 1
ATOM 707 C C . LEU A 1 90 ? 3.490 5.777 -7.254 1.00 94.25 90 LEU A C 1
ATOM 709 O O . LEU A 1 90 ? 2.612 4.953 -7.028 1.00 94.25 90 LEU A O 1
ATOM 713 N N . GLU A 1 91 ? 3.277 6.862 -7.998 1.00 95.31 91 GLU A N 1
ATOM 714 C CA . GLU A 1 91 ? 1.967 7.163 -8.591 1.00 95.31 91 GLU A CA 1
ATOM 715 C C . GLU A 1 91 ? 1.531 6.111 -9.627 1.00 95.31 91 GLU A C 1
ATOM 717 O O . GLU A 1 91 ? 0.417 5.599 -9.498 1.00 95.31 91 GLU A O 1
ATOM 722 N N . PRO A 1 92 ? 2.381 5.689 -10.590 1.00 96.12 92 PRO A N 1
ATOM 723 C CA . PRO A 1 92 ? 2.043 4.588 -11.491 1.00 96.12 92 PRO A CA 1
ATOM 724 C C . PRO A 1 92 ? 1.693 3.281 -10.768 1.00 96.12 92 PRO A C 1
ATOM 726 O O . PRO A 1 92 ? 0.716 2.624 -11.122 1.00 96.12 92 PRO A O 1
ATOM 729 N N . LEU A 1 93 ? 2.463 2.896 -9.743 1.00 95.56 93 LEU A N 1
ATOM 730 C CA . LEU A 1 93 ? 2.194 1.684 -8.963 1.00 95.56 93 LEU A CA 1
ATOM 731 C C . LEU A 1 93 ? 0.880 1.796 -8.190 1.00 95.56 93 LEU A C 1
ATOM 733 O O . LEU A 1 93 ? 0.094 0.851 -8.168 1.00 95.56 93 LEU A O 1
ATOM 737 N N . ALA A 1 94 ? 0.627 2.954 -7.583 1.00 94.44 94 ALA A N 1
ATOM 738 C CA . ALA A 1 94 ? -0.615 3.234 -6.880 1.00 94.44 94 ALA A CA 1
ATOM 739 C C . ALA A 1 94 ? -1.815 3.130 -7.836 1.00 94.44 94 ALA A C 1
ATOM 741 O O . ALA A 1 94 ? -2.785 2.439 -7.529 1.00 94.44 94 ALA A O 1
ATOM 742 N N . ALA A 1 95 ? -1.709 3.699 -9.040 1.00 94.44 95 ALA A N 1
ATOM 743 C CA . ALA A 1 95 ? -2.730 3.595 -10.078 1.00 94.44 95 ALA A CA 1
ATOM 744 C C . ALA A 1 95 ? -2.956 2.144 -10.542 1.00 94.44 95 ALA A C 1
ATOM 746 O O . ALA A 1 95 ? -4.103 1.687 -10.581 1.00 94.44 95 ALA A O 1
ATOM 747 N N . LEU A 1 96 ? -1.883 1.388 -10.815 1.00 95.12 96 LEU A N 1
ATOM 748 C CA . LEU A 1 96 ? -1.956 -0.029 -11.201 1.00 95.12 96 LEU A CA 1
ATOM 749 C C . LEU A 1 96 ? -2.659 -0.875 -10.131 1.00 95.12 96 LEU A C 1
ATOM 751 O O . LEU A 1 96 ? -3.469 -1.752 -10.442 1.00 95.12 96 LEU A O 1
ATOM 755 N N . PHE A 1 97 ? -2.388 -0.588 -8.859 1.00 94.06 97 PHE A N 1
ATOM 756 C CA . PHE A 1 97 ? -3.021 -1.250 -7.721 1.00 94.06 97 PHE A CA 1
ATOM 757 C C . PHE A 1 97 ? -4.319 -0.570 -7.261 1.00 94.06 97 PHE A C 1
ATOM 759 O O . PHE A 1 97 ? -4.925 -0.986 -6.271 1.00 94.06 97 PHE A O 1
ATOM 766 N N . SER A 1 98 ? -4.795 0.416 -8.026 1.00 91.31 98 SER A N 1
ATOM 767 C CA . SER A 1 98 ? -5.997 1.224 -7.786 1.00 91.31 98 SER A CA 1
ATOM 768 C C . SER A 1 98 ? -6.111 1.724 -6.348 1.00 91.31 98 SER A C 1
ATOM 770 O O . SER A 1 98 ? -7.209 1.735 -5.799 1.00 91.31 98 SER A O 1
ATOM 772 N N . THR A 1 99 ? -4.985 2.072 -5.733 1.00 91.56 99 THR A N 1
ATOM 773 C CA . THR A 1 99 ? -4.831 2.543 -4.353 1.00 91.56 99 THR A CA 1
ATOM 774 C C . THR A 1 99 ? -4.201 3.934 -4.353 1.00 91.56 99 THR A C 1
ATOM 776 O O . THR A 1 99 ? -3.700 4.403 -5.370 1.00 91.56 99 THR A O 1
ATOM 779 N N . GLU A 1 100 ? -4.195 4.600 -3.204 1.00 90.81 100 GLU A N 1
ATOM 780 C CA . GLU A 1 100 ? -3.343 5.765 -2.980 1.00 90.81 100 GLU A CA 1
ATOM 781 C C . GLU A 1 100 ? -1.880 5.343 -2.773 1.00 90.81 100 GLU A C 1
ATOM 783 O O . GLU A 1 100 ? -1.598 4.212 -2.366 1.00 90.81 100 GLU A O 1
ATOM 788 N N . VAL A 1 101 ? -0.940 6.276 -2.969 1.00 91.44 101 VAL A N 1
ATOM 789 C CA . VAL A 1 101 ? 0.500 6.054 -2.726 1.00 91.44 101 VAL A CA 1
ATOM 790 C C . VAL A 1 101 ? 0.767 5.561 -1.302 1.00 91.44 101 VAL A C 1
ATOM 792 O O . VAL A 1 101 ? 1.600 4.684 -1.089 1.00 91.44 101 VAL A O 1
ATOM 795 N N . THR A 1 102 ? 0.028 6.075 -0.318 1.00 89.69 102 THR A N 1
ATOM 796 C CA . THR A 1 102 ? 0.117 5.636 1.083 1.00 89.69 102 THR A CA 1
ATOM 797 C C . THR A 1 102 ? -0.313 4.177 1.263 1.00 89.69 102 THR A C 1
ATOM 799 O O . THR A 1 102 ? 0.245 3.471 2.102 1.00 89.69 102 THR A O 1
ATOM 802 N N . GLY A 1 103 ? -1.251 3.695 0.444 1.00 89.44 103 GLY A N 1
ATOM 803 C CA . GLY A 1 103 ? -1.726 2.313 0.457 1.00 89.44 103 GLY A CA 1
ATOM 804 C C . GLY A 1 103 ? -0.712 1.301 -0.085 1.00 89.44 103 GLY A C 1
ATOM 805 O O . GLY A 1 103 ? -0.777 0.134 0.288 1.00 89.44 103 GLY A O 1
ATOM 806 N N . LEU A 1 104 ? 0.304 1.729 -0.849 1.00 91.62 104 LEU A N 1
ATOM 807 C CA . LEU A 1 104 ? 1.435 0.859 -1.227 1.00 91.62 104 LEU A CA 1
ATOM 808 C C . LEU A 1 104 ? 2.226 0.354 -0.011 1.00 91.62 104 LEU A C 1
ATOM 810 O O . LEU A 1 104 ? 2.915 -0.663 -0.093 1.00 91.62 104 LEU A O 1
ATOM 814 N N . PHE A 1 105 ? 2.131 1.063 1.114 1.00 91.12 105 PHE A N 1
ATOM 815 C CA . PHE A 1 105 ? 2.790 0.738 2.380 1.00 91.12 105 PHE A CA 1
ATOM 816 C C . PHE A 1 105 ? 1.841 0.078 3.388 1.00 91.12 105 PHE A C 1
ATOM 818 O O . PHE A 1 105 ? 2.159 -0.014 4.573 1.00 91.12 105 PHE A O 1
ATOM 825 N N . ARG A 1 106 ? 0.675 -0.379 2.925 1.00 88.38 106 ARG A N 1
ATOM 826 C CA . ARG A 1 106 ? -0.305 -1.129 3.708 1.00 88.38 106 ARG A CA 1
ATOM 827 C C . ARG A 1 106 ? -0.588 -2.467 3.034 1.00 88.38 106 ARG A C 1
ATOM 829 O O . ARG A 1 106 ? -0.589 -2.555 1.807 1.00 88.38 106 ARG A O 1
ATOM 836 N N . HIS A 1 107 ? -0.860 -3.489 3.841 1.00 90.38 107 HIS A N 1
ATOM 837 C CA . HIS A 1 107 ? -1.294 -4.777 3.325 1.00 90.38 107 HIS A CA 1
ATOM 838 C C . HIS A 1 107 ? -2.608 -4.609 2.537 1.00 90.38 107 HIS A C 1
ATOM 840 O O . HIS A 1 107 ? -3.523 -3.924 3.008 1.00 90.38 107 HIS A O 1
ATOM 846 N N . PRO A 1 108 ? -2.751 -5.229 1.355 1.00 90.12 108 PRO A N 1
ATOM 847 C CA . PRO A 1 108 ? -3.936 -5.050 0.519 1.00 90.12 108 PRO A CA 1
ATOM 848 C C . PRO A 1 108 ? -5.237 -5.565 1.156 1.00 90.12 108 PRO A C 1
ATOM 850 O O . PRO A 1 108 ? -6.329 -5.215 0.703 1.00 90.12 108 PRO A O 1
ATOM 853 N N . ASP A 1 109 ? -5.156 -6.409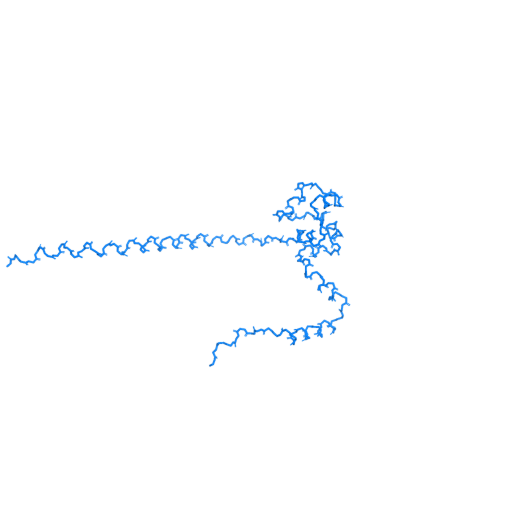 2.187 1.00 87.19 109 ASP A N 1
ATOM 854 C CA . ASP A 1 109 ? -6.325 -6.866 2.958 1.00 87.19 109 ASP A CA 1
ATOM 855 C C . ASP A 1 109 ? -6.819 -5.857 3.990 1.00 87.19 109 ASP A C 1
ATOM 857 O O . ASP A 1 109 ? -7.952 -5.976 4.438 1.00 87.19 109 ASP A O 1
ATOM 861 N N . ASP A 1 110 ? -6.033 -4.831 4.306 1.00 85.94 110 ASP A N 1
ATOM 862 C CA . ASP A 1 110 ? -6.460 -3.746 5.193 1.00 85.94 110 ASP A CA 1
ATOM 863 C C . ASP A 1 110 ? -6.976 -2.536 4.398 1.00 85.94 110 ASP A C 1
ATOM 865 O O . ASP A 1 110 ? -7.579 -1.616 4.953 1.00 85.94 110 ASP A O 1
ATOM 869 N N . ASP A 1 111 ? -6.736 -2.512 3.085 1.00 82.94 111 ASP A N 1
ATOM 870 C CA . ASP A 1 111 ? -7.031 -1.359 2.235 1.00 82.94 111 ASP A CA 1
ATOM 871 C C . ASP A 1 111 ? -8.535 -1.063 2.129 1.00 82.94 111 ASP A C 1
ATOM 873 O O . ASP A 1 111 ? -8.954 0.095 2.189 1.00 82.94 111 ASP A O 1
ATOM 877 N N . TRP A 1 112 ? -9.369 -2.106 2.069 1.00 83.06 112 TRP A N 1
ATOM 878 C CA . TRP A 1 112 ? -10.826 -1.946 2.025 1.00 83.06 112 TRP A CA 1
ATOM 879 C C . TRP A 1 112 ? -11.362 -1.210 3.259 1.00 83.06 112 TRP A C 1
ATOM 881 O O . TRP A 1 112 ? -12.300 -0.426 3.137 1.00 83.06 112 TRP A O 1
ATOM 891 N N . MET A 1 113 ? -10.758 -1.424 4.435 1.00 83.31 113 MET A N 1
ATOM 892 C CA . MET A 1 113 ? -11.194 -0.802 5.684 1.00 83.31 113 MET A CA 1
ATOM 893 C C . MET A 1 113 ? -10.935 0.702 5.658 1.00 83.31 113 MET A C 1
ATOM 895 O O . MET A 1 113 ? -11.755 1.480 6.135 1.00 83.31 113 MET A O 1
ATOM 899 N N . VAL A 1 114 ? -9.827 1.134 5.057 1.00 82.12 114 VAL A N 1
ATOM 900 C CA . VAL A 1 114 ? -9.532 2.564 4.931 1.00 82.12 114 VAL A CA 1
ATOM 901 C C . VAL A 1 114 ? -10.501 3.240 3.977 1.00 82.12 114 VAL A C 1
ATOM 903 O O . VAL A 1 114 ? -11.0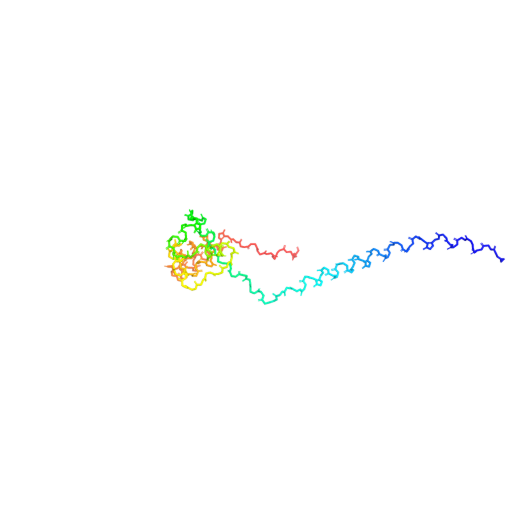88 4.252 4.354 1.00 82.12 114 VAL A O 1
ATOM 906 N N . ARG A 1 115 ? -10.765 2.639 2.814 1.00 82.19 115 ARG A N 1
ATOM 907 C CA . ARG A 1 115 ? -11.776 3.162 1.879 1.00 82.19 115 ARG A CA 1
ATOM 908 C C . ARG A 1 115 ? -13.162 3.219 2.512 1.00 82.19 115 ARG A C 1
ATOM 910 O O . ARG A 1 115 ? -13.877 4.198 2.350 1.00 82.19 115 ARG A O 1
ATOM 917 N N . PHE A 1 116 ? -13.526 2.192 3.281 1.00 84.94 116 PHE A N 1
ATOM 918 C CA . PHE A 1 116 ? -14.806 2.132 3.982 1.00 84.94 116 PHE A CA 1
ATOM 919 C C . PHE A 1 116 ? -14.985 3.269 5.004 1.00 84.94 116 PHE A C 1
ATOM 921 O O . PHE A 1 116 ? -16.104 3.746 5.202 1.00 84.94 116 PHE A O 1
ATOM 928 N N . LEU A 1 117 ? -13.897 3.705 5.649 1.00 87.12 117 LEU A N 1
ATOM 929 C CA . LEU A 1 117 ? -13.918 4.738 6.689 1.00 87.12 117 LEU A CA 1
ATOM 930 C C . LEU A 1 117 ? -13.682 6.164 6.153 1.00 87.12 117 LEU A C 1
ATOM 932 O O . LEU A 1 117 ? -14.115 7.110 6.805 1.00 87.12 117 LEU A O 1
ATOM 936 N N . GLN A 1 118 ? -13.023 6.337 4.999 1.00 83.75 118 GLN A N 1
ATOM 937 C CA . GLN A 1 118 ? -12.626 7.650 4.455 1.00 83.75 118 GLN A CA 1
ATOM 938 C C . GLN A 1 118 ? -13.806 8.600 4.177 1.00 83.75 118 GLN A C 1
ATOM 940 O O . GLN A 1 118 ? -13.666 9.806 4.359 1.00 83.75 118 GLN A O 1
ATOM 945 N N . GLU A 1 119 ? -14.968 8.084 3.778 1.00 83.56 119 GLU A N 1
ATOM 946 C CA . GLU A 1 119 ? -16.133 8.897 3.380 1.00 83.56 119 GLU A CA 1
ATOM 947 C C . GLU A 1 119 ? -17.185 9.057 4.497 1.00 83.56 119 GLU A C 1
ATOM 949 O O . GLU A 1 119 ? -18.314 9.480 4.246 1.00 83.56 119 GLU A O 1
ATOM 954 N N . ARG A 1 120 ? -16.850 8.695 5.743 1.00 89.12 120 ARG A N 1
ATOM 955 C CA . ARG A 1 120 ? -17.787 8.699 6.878 1.00 89.12 120 ARG A CA 1
ATOM 956 C C . ARG A 1 120 ? -17.614 9.930 7.758 1.00 89.12 120 ARG A C 1
ATOM 958 O O . ARG A 1 120 ? -16.506 10.405 7.993 1.00 89.12 120 ARG A O 1
ATOM 965 N N . SER A 1 121 ? -18.724 10.418 8.303 1.00 92.94 121 SER A N 1
ATOM 966 C CA . SER A 1 121 ? -18.704 11.509 9.283 1.00 92.94 121 SER A CA 1
ATOM 967 C C . SER A 1 121 ? -18.066 11.076 10.612 1.00 92.94 121 SER A C 1
ATOM 969 O O . SER A 1 121 ? -18.070 9.896 10.967 1.00 92.94 121 SER A O 1
ATOM 971 N N . LEU A 1 122 ? -17.562 12.034 11.399 1.00 89.06 122 LEU A N 1
ATOM 972 C CA . LEU A 1 122 ? -16.974 11.754 12.720 1.00 89.06 122 LEU A CA 1
ATOM 973 C C . LEU A 1 122 ? -17.959 11.049 13.673 1.00 89.06 122 LEU A C 1
ATOM 975 O O . LEU A 1 122 ? -17.562 10.164 14.437 1.00 89.06 122 LEU A O 1
ATOM 979 N N . ASP A 1 123 ? -19.248 11.383 13.587 1.00 93.25 123 ASP A N 1
ATOM 980 C CA . ASP A 1 123 ? -20.305 10.752 14.384 1.00 93.25 123 ASP A CA 1
ATOM 981 C C . ASP A 1 123 ? -20.569 9.303 13.950 1.00 93.25 123 ASP A C 1
ATOM 983 O O . ASP A 1 123 ? -20.838 8.430 14.778 1.00 93.25 123 ASP A O 1
ATOM 987 N N . GLU A 1 124 ? -20.496 9.009 12.648 1.00 90.06 124 GLU A N 1
ATOM 988 C CA . GLU A 1 124 ? -20.547 7.630 12.148 1.00 90.06 124 GLU A CA 1
ATOM 989 C C . GLU A 1 124 ? -19.318 6.837 12.576 1.00 90.06 124 GLU A C 1
ATOM 991 O O . GLU A 1 124 ? -19.466 5.723 13.071 1.00 90.06 124 GLU A O 1
ATOM 996 N N . LEU A 1 125 ? -18.120 7.411 12.459 1.00 91.50 125 LEU A N 1
ATOM 997 C CA . LEU A 1 125 ? -16.881 6.762 12.890 1.00 91.50 125 LEU A CA 1
ATOM 998 C C . LEU A 1 125 ? -16.914 6.416 14.381 1.00 91.50 125 LEU A C 1
ATOM 1000 O O . LEU A 1 125 ? -16.524 5.316 14.772 1.00 91.50 125 LEU A O 1
ATOM 1004 N N . THR A 1 126 ? -17.442 7.318 15.211 1.00 92.75 126 THR A N 1
ATOM 1005 C CA . THR A 1 126 ? -17.617 7.079 16.650 1.00 92.75 126 THR A CA 1
ATOM 1006 C C . THR A 1 126 ? -18.571 5.912 16.908 1.00 92.75 126 THR A C 1
ATOM 1008 O O . THR A 1 126 ? -18.252 5.025 17.702 1.00 92.75 126 THR A O 1
ATOM 1011 N N . ARG A 1 127 ? -19.703 5.853 16.196 1.00 93.50 127 ARG A N 1
ATOM 1012 C CA . ARG A 1 127 ? -20.667 4.745 16.309 1.00 93.50 127 ARG A CA 1
ATOM 1013 C C . ARG A 1 127 ? -20.092 3.417 15.822 1.00 93.50 127 ARG A C 1
ATOM 1015 O O . ARG A 1 127 ? -20.284 2.396 16.480 1.00 93.50 127 ARG A O 1
ATOM 1022 N N . ILE A 1 128 ? -19.361 3.423 14.706 1.00 92.44 128 ILE A N 1
ATOM 1023 C CA . ILE A 1 128 ? -18.670 2.241 14.175 1.00 92.44 128 ILE A CA 1
ATOM 1024 C C . ILE A 1 128 ? -17.666 1.729 15.208 1.00 92.44 128 ILE A C 1
ATOM 1026 O O . ILE A 1 128 ? -17.685 0.547 15.540 1.00 92.44 128 ILE A O 1
ATOM 1030 N N . LYS A 1 129 ? -16.848 2.620 15.781 1.00 92.62 129 LYS A N 1
ATOM 1031 C CA . LYS A 1 129 ? -15.882 2.271 16.825 1.00 92.62 129 LYS A CA 1
ATOM 1032 C C . LYS A 1 129 ? -16.561 1.628 18.035 1.00 92.62 129 LYS A C 1
ATOM 1034 O O . LYS A 1 129 ? -16.166 0.537 18.429 1.00 92.62 129 LYS A O 1
ATOM 1039 N N . GLN A 1 130 ? -17.599 2.263 18.579 1.00 93.69 130 GLN A N 1
ATOM 1040 C CA . GLN A 1 130 ? -18.350 1.734 19.724 1.00 93.69 130 GLN A CA 1
ATOM 1041 C C . GLN A 1 130 ? -18.964 0.361 19.423 1.00 93.69 130 GLN A C 1
ATOM 1043 O O . GLN A 1 130 ? -18.907 -0.543 20.254 1.00 93.69 130 GLN A O 1
ATOM 1048 N N . THR A 1 131 ? -19.511 0.187 18.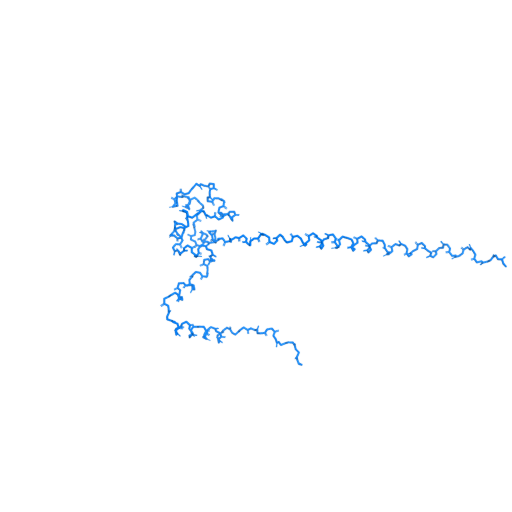218 1.00 94.44 131 THR A N 1
ATOM 1049 C CA . THR A 1 131 ? -20.090 -1.089 17.776 1.00 94.44 131 THR A CA 1
ATOM 1050 C C . THR A 1 131 ? -19.026 -2.181 17.703 1.00 94.44 131 THR A C 1
ATOM 1052 O O . THR A 1 131 ? -19.246 -3.281 18.202 1.00 94.44 131 THR A O 1
ATOM 1055 N N . LEU A 1 132 ? -17.858 -1.883 17.127 1.00 92.12 132 LEU A N 1
ATOM 1056 C CA . LEU A 1 132 ? -16.749 -2.833 17.033 1.00 92.12 132 LEU A CA 1
ATOM 1057 C C . LEU A 1 132 ? -16.179 -3.191 18.411 1.00 92.12 132 LEU A C 1
ATOM 1059 O O . LEU A 1 132 ? -15.895 -4.359 18.653 1.00 92.12 132 LEU A O 1
ATOM 1063 N N . GLU A 1 133 ? -16.050 -2.226 19.324 1.00 92.06 133 GLU A N 1
ATOM 1064 C CA . GLU A 1 133 ? -15.579 -2.470 20.696 1.00 92.06 133 GLU A CA 1
ATOM 1065 C C . GLU A 1 133 ? -16.556 -3.337 21.503 1.00 92.06 133 GLU A C 1
ATOM 1067 O O . GLU A 1 133 ? -16.122 -4.186 22.281 1.00 92.06 133 GLU A O 1
ATOM 1072 N N . ALA A 1 134 ? -17.864 -3.162 21.297 1.00 92.56 134 ALA A N 1
ATOM 1073 C CA . ALA A 1 134 ? -18.890 -3.983 21.934 1.00 92.56 134 ALA A CA 1
ATOM 1074 C C . ALA A 1 134 ? -18.981 -5.396 21.327 1.00 92.56 134 ALA A C 1
ATOM 1076 O O . ALA A 1 134 ? -19.171 -6.366 22.059 1.00 92.56 134 ALA A O 1
ATOM 1077 N N . ALA A 1 135 ? -18.845 -5.516 20.002 1.00 92.81 135 ALA A N 1
ATOM 1078 C CA . ALA A 1 135 ? -18.920 -6.792 19.288 1.00 92.81 135 ALA A CA 1
ATOM 1079 C C . ALA A 1 135 ? -17.655 -7.650 19.464 1.00 92.81 135 ALA A C 1
ATOM 1081 O O . ALA A 1 135 ? -17.743 -8.876 19.513 1.00 92.81 135 ALA A O 1
ATOM 1082 N N . PHE A 1 136 ? -16.489 -7.009 19.576 1.00 91.81 136 PHE A N 1
ATOM 1083 C CA . PHE A 1 136 ? -15.184 -7.654 19.717 1.00 91.81 136 PHE A CA 1
ATOM 1084 C C . PHE A 1 136 ? -14.456 -7.123 20.961 1.00 91.81 136 PHE A C 1
ATOM 1086 O O . PHE A 1 136 ? -13.474 -6.378 20.841 1.00 91.81 136 PHE A O 1
ATOM 1093 N N . PRO A 1 137 ? -14.918 -7.482 22.174 1.00 88.56 137 PRO A N 1
ATOM 1094 C CA . PRO A 1 137 ? -14.283 -7.029 23.402 1.00 88.56 137 PRO A CA 1
ATOM 1095 C C . PRO A 1 137 ? -12.837 -7.531 23.458 1.00 88.56 137 PRO A C 1
ATOM 1097 O O . PRO A 1 137 ? -12.558 -8.715 23.267 1.00 88.56 137 PRO A O 1
ATOM 1100 N N . ARG A 1 138 ? -11.893 -6.627 23.730 1.00 82.19 138 ARG A N 1
ATOM 1101 C CA . ARG A 1 138 ? -10.492 -7.011 23.943 1.00 82.19 138 ARG A CA 1
ATOM 1102 C C . ARG A 1 138 ? -10.370 -7.681 25.305 1.00 82.19 138 ARG A C 1
ATOM 1104 O O . ARG A 1 138 ? -10.753 -7.086 26.310 1.00 82.19 138 ARG A O 1
ATOM 1111 N N . GLU A 1 139 ? -9.790 -8.878 25.357 1.00 75.69 139 GLU A N 1
ATOM 1112 C CA . GLU A 1 139 ? -9.388 -9.471 26.631 1.00 75.69 139 GLU A CA 1
ATOM 1113 C C . GLU A 1 139 ? -8.310 -8.587 27.267 1.00 75.69 139 GLU A C 1
ATOM 1115 O O . GLU A 1 139 ? -7.151 -8.565 26.843 1.00 75.69 139 GLU A O 1
ATOM 1120 N N . THR A 1 140 ? -8.690 -7.816 28.282 1.00 67.75 140 THR A N 1
ATOM 1121 C CA . THR A 1 140 ? -7.724 -7.161 29.153 1.00 67.75 140 THR A CA 1
ATOM 1122 C C . THR A 1 140 ? -6.962 -8.260 29.888 1.00 67.75 140 THR A C 1
ATOM 1124 O O . THR A 1 140 ? -7.538 -9.036 30.651 1.00 67.75 140 THR A O 1
ATOM 1127 N N . LYS A 1 141 ? -5.646 -8.353 29.664 1.00 60.25 141 LYS A N 1
ATOM 1128 C CA . LYS A 1 141 ? -4.736 -9.285 30.357 1.00 60.25 141 LYS A CA 1
ATOM 1129 C C . LYS A 1 141 ? -4.539 -8.944 31.849 1.00 60.25 141 LYS A C 1
ATOM 1131 O O . LYS A 1 141 ? -3.498 -9.256 32.412 1.00 60.25 141 LYS A O 1
ATOM 1136 N N . ASP A 1 142 ? -5.549 -8.379 32.503 1.00 58.34 142 ASP A N 1
ATOM 1137 C CA . ASP A 1 142 ? -5.520 -7.928 33.897 1.00 58.34 142 ASP A CA 1
ATOM 1138 C C . ASP A 1 142 ? -6.479 -8.745 34.772 1.00 58.34 142 ASP A C 1
ATOM 1140 O O . ASP A 1 142 ? -7.236 -8.223 35.586 1.00 58.34 142 ASP A O 1
ATOM 1144 N N . LYS A 1 143 ? -6.447 -10.073 34.614 1.00 56.16 143 LYS A N 1
ATOM 1145 C CA . LYS A 1 143 ? -7.011 -11.015 35.593 1.00 56.16 143 LYS A CA 1
ATOM 1146 C C . LYS A 1 143 ? -5.980 -12.068 35.992 1.00 56.16 143 LYS A C 1
ATOM 1148 O O . LYS A 1 143 ? -6.158 -13.264 35.783 1.00 56.16 143 LYS A O 1
ATOM 1153 N N . LYS A 1 144 ? -4.883 -11.610 36.594 1.00 51.50 144 LYS A N 1
ATOM 1154 C CA . LYS A 1 144 ? -4.105 -12.400 37.554 1.00 51.50 144 LYS A CA 1
ATOM 1155 C C . LYS A 1 144 ? -3.898 -11.560 38.807 1.00 51.50 144 LYS A C 1
ATOM 1157 O O . LYS A 1 144 ? -3.032 -10.697 38.809 1.00 51.50 144 LYS A O 1
ATOM 1162 N N . ALA A 1 145 ? -4.710 -11.870 39.815 1.00 47.47 145 ALA A N 1
ATOM 1163 C CA . ALA A 1 145 ? -4.539 -11.651 41.254 1.00 47.47 145 ALA A CA 1
ATOM 1164 C C . ALA A 1 145 ? -5.823 -11.085 41.873 1.00 47.47 145 ALA A C 1
ATOM 1166 O O . ALA A 1 145 ? -5.969 -9.876 42.032 1.00 47.47 145 ALA A O 1
ATOM 1167 N N . LEU A 1 146 ? -6.734 -11.984 42.243 1.00 40.47 146 LEU A N 1
ATOM 1168 C CA . LEU A 1 146 ? -7.328 -11.957 43.576 1.00 40.47 146 LEU A CA 1
ATOM 1169 C C . LEU A 1 146 ? -7.514 -13.399 44.051 1.00 40.47 146 LEU A C 1
ATOM 1171 O O . LEU A 1 146 ? -7.937 -14.221 43.205 1.00 40.47 146 LEU A O 1
#

Radius of gyration: 31.16 Å; chains: 1; bounding box: 73×56×83 Å

pLDDT: mean 76.23, std 20.37, range [40.47, 96.81]

InterPro domains:
  IPR001387 Cro/C1-type, helix-turn-helix domain [PF01381] (54-101)
  IPR001387 Cro/C1-type, helix-turn-helix domain [PS50943] (51-104)
  IPR001387 Cro/C1-type, helix-turn-helix domain [SM00530] (50-104)
  IPR001387 Cro/C1-type, helix-turn-helix domain [cd00093] (51-102)
  IPR010982 Lambda repressor-like, DNA-binding domain superfamily [G3DSA:1.10.260.40] (49-144)
  IPR010982 Lambda repressor-like, DNA-binding domain superfamily [SSF47413] (49-110)

Secondary structure (DSSP, 8-state):
--SSSSSSSSSGGGSSSSSHHHHHHHHHHHHHHHTTS---TT--------HHHHHHHTT--HHHHHHHH---HHHHHHHHTTPPPPHHHHHHHHHHTTS-GGGGGS-TTTHHHHHHHHTS-HHHHHHHHHHHHHHS----S-----

Foldseek 3Di:
DPDPPPPPVPPPVPPVPPPPVVVVVVVVVVVVVVVVVPPVPPPDPLLAFQLVLLCVVVVHDLVNLCVQQVDDSVLSVVVVVRDDDDPSRLVSSCVVSVHHSVCSSPRPVCRVVCVVPVPDDPVVVVVVVVVCCVVPPDPDPPPDDD

Sequence (146 aa):
MLARLRQTQRCVKRNLAFGANDANLAAAIQLRMAKLNTIHGDKTPPRIHFIVEWAEKRGLSQADIVREIGADKSVVSRWFSGSLPSEKYLEPLAALFSTEVTGLFRHPDDDWMVRFLQERSLDELTRIKQTLEAAFPRETKDKKAL